Protein AF-A0A6F8ZVI3-F1 (afdb_monomer_lite)

Foldseek 3Di:
DDFPDKDWDPPDDPFKTKIKTWDWDKDQDWAWDADPVQRAIKTWGIKIWTAIKMWMFPGQDPDPVRGFKIKIATADQIDMDTHMGRVVSVCPDVPNVVQDPVNVSVVVSVCRHPPNMDMDGD

Secondary structure (DSSP, 8-state):
-EEEEEEEE--SPTT-EEEEEEEEEEEEEEEEEEEGGGTEEEEEEEEEEEEEEEEEE-SB-SSTTSBSEEEEEESS--EEEEEEESHHHHHTSTTTTT--HHHHHHHHHHTTBTT--EEEE-

Radius of gyration: 18.63 Å; chains: 1; bounding box: 47×26×49 Å

pLDDT: mean 81.07, std 9.57, range [54.38, 93.94]

Sequence (122 aa):
MKVVGVKAHTENESGQVMLDVYISYVGNVEINVEVKRYFCKAGVKGIQLHGMMRVILEPLIGDVPIVGAVTMFFIRRPKLDINWTGLTNLLDIPGLNIMSDTMIMDTIASFLVLPNRLTVPL

Structure (mmCIF, N/CA/C/O backbone):
data_AF-A0A6F8ZVI3-F1
#
_entry.id   AF-A0A6F8ZVI3-F1
#
loop_
_atom_site.group_PDB
_atom_site.id
_atom_site.type_symbol
_atom_site.label_atom_id
_atom_site.label_alt_id
_atom_site.label_comp_id
_atom_site.label_asym_id
_atom_site.label_entity_id
_atom_site.label_seq_id
_atom_site.pdbx_PDB_ins_code
_atom_site.Cartn_x
_atom_site.Cartn_y
_atom_site.Cartn_z
_atom_site.occupancy
_atom_site.B_iso_or_equiv
_atom_site.auth_seq_id
_atom_site.auth_comp_id
_atom_site.auth_asym_id
_atom_site.auth_atom_id
_atom_site.pdbx_PDB_model_num
ATOM 1 N N . MET A 1 1 ? -6.735 -5.509 -6.409 1.00 76.06 1 MET A N 1
ATOM 2 C CA . MET A 1 1 ? -6.413 -5.202 -4.996 1.00 76.06 1 MET A CA 1
ATOM 3 C C . MET A 1 1 ? -7.305 -6.050 -4.112 1.00 76.06 1 MET A C 1
ATOM 5 O O . MET A 1 1 ? -8.498 -6.102 -4.374 1.00 76.06 1 MET A O 1
ATOM 9 N N . LYS A 1 2 ? -6.745 -6.726 -3.111 1.00 87.88 2 LYS A N 1
ATOM 10 C CA . LYS A 1 2 ? -7.480 -7.546 -2.150 1.00 87.88 2 LYS A CA 1
ATOM 11 C C . LYS A 1 2 ? -7.162 -7.071 -0.735 1.00 87.88 2 LYS A C 1
ATOM 13 O O . LYS A 1 2 ? -5.993 -6.928 -0.379 1.00 87.88 2 LYS A O 1
ATOM 18 N N . VAL A 1 3 ? -8.202 -6.859 0.065 1.00 88.50 3 VAL A N 1
ATOM 19 C CA . VAL A 1 3 ? -8.069 -6.698 1.515 1.00 88.50 3 VAL A CA 1
ATOM 20 C C . VAL A 1 3 ? -8.165 -8.087 2.130 1.00 88.50 3 VAL A C 1
ATOM 22 O O . VAL A 1 3 ? -9.144 -8.799 1.923 1.00 88.50 3 VAL A O 1
ATOM 25 N N . VAL A 1 4 ? -7.102 -8.505 2.808 1.00 86.81 4 VAL A N 1
ATOM 26 C CA . VAL A 1 4 ? -6.977 -9.848 3.392 1.00 86.81 4 VAL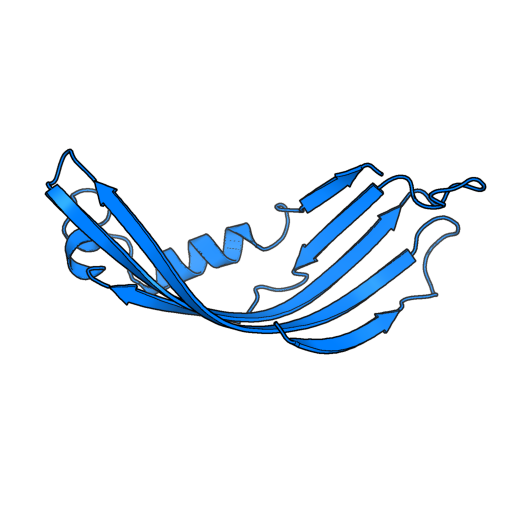 A CA 1
ATOM 27 C C . VAL A 1 4 ? -7.566 -9.886 4.801 1.00 86.81 4 VAL A C 1
ATOM 29 O O . VAL A 1 4 ? -8.090 -10.911 5.221 1.00 86.81 4 VAL A O 1
ATOM 32 N N . GLY A 1 5 ? -7.520 -8.763 5.514 1.00 87.88 5 GLY A N 1
ATOM 33 C CA . GLY A 1 5 ? -8.085 -8.623 6.847 1.00 87.88 5 GLY A CA 1
ATOM 34 C C . GLY A 1 5 ? -8.027 -7.179 7.325 1.00 87.88 5 GLY A C 1
ATOM 35 O O . GLY A 1 5 ? -7.254 -6.373 6.802 1.00 87.88 5 GLY A O 1
ATOM 36 N N . VAL A 1 6 ? -8.848 -6.869 8.324 1.00 91.31 6 VAL A N 1
ATOM 37 C CA . VAL A 1 6 ? -8.889 -5.565 8.989 1.00 91.31 6 VAL A CA 1
ATOM 38 C C . VAL A 1 6 ? -8.909 -5.807 10.493 1.00 91.31 6 VAL A C 1
ATOM 40 O O . VAL A 1 6 ? -9.695 -6.622 10.973 1.00 91.31 6 VAL A O 1
ATOM 43 N N . LYS A 1 7 ? -8.050 -5.107 11.234 1.00 91.62 7 LYS A N 1
ATOM 44 C CA . LYS A 1 7 ? -8.043 -5.092 12.698 1.00 91.62 7 LYS A CA 1
ATOM 45 C C . LYS A 1 7 ? -8.260 -3.660 13.176 1.00 91.62 7 LYS A C 1
ATOM 47 O O . LYS A 1 7 ? -7.451 -2.790 12.874 1.00 91.62 7 LYS A O 1
ATOM 52 N N . ALA A 1 8 ? -9.334 -3.426 13.921 1.00 90.06 8 ALA A N 1
ATOM 53 C CA . ALA A 1 8 ? -9.561 -2.150 14.589 1.00 90.06 8 ALA A CA 1
ATOM 54 C C . ALA A 1 8 ? -8.860 -2.134 15.952 1.00 90.06 8 ALA A C 1
ATOM 56 O O . ALA A 1 8 ? -8.882 -3.136 16.669 1.00 90.06 8 ALA A O 1
ATOM 57 N N . HIS A 1 9 ? -8.247 -1.005 16.303 1.00 87.56 9 HIS A N 1
ATOM 58 C CA . HIS A 1 9 ? -7.689 -0.774 17.634 1.00 87.56 9 HIS A CA 1
ATOM 59 C C . HIS A 1 9 ? -8.623 0.150 18.404 1.00 87.56 9 HIS A C 1
ATOM 61 O O . HIS A 1 9 ? -8.846 1.288 17.999 1.00 87.56 9 HIS A O 1
ATOM 67 N N . THR A 1 10 ? -9.178 -0.358 19.500 1.00 72.94 10 THR A N 1
ATOM 68 C CA . THR A 1 10 ? -10.168 0.338 20.338 1.00 72.94 10 THR A CA 1
ATOM 69 C C . THR A 1 10 ? -9.581 0.870 21.645 1.00 72.94 10 THR A C 1
ATOM 71 O O . THR A 1 10 ? -10.311 1.428 22.452 1.00 72.94 10 THR A O 1
ATOM 74 N N . GLU A 1 11 ? -8.281 0.672 21.877 1.00 71.69 11 GLU A N 1
ATOM 75 C CA . GLU A 1 11 ? -7.586 1.021 23.128 1.00 71.69 11 GLU A CA 1
ATOM 76 C C . GLU A 1 11 ? -7.039 2.463 23.146 1.00 71.69 11 GLU A C 1
ATOM 78 O O . GLU A 1 11 ? -6.431 2.877 24.129 1.00 71.69 11 GLU A O 1
ATOM 83 N N . ASN A 1 12 ? -7.237 3.232 22.071 1.00 64.81 12 ASN A N 1
ATOM 84 C CA . ASN A 1 12 ? -6.687 4.580 21.934 1.00 64.81 12 ASN A CA 1
ATOM 85 C C . ASN A 1 12 ? -7.553 5.665 22.591 1.00 64.81 12 ASN A C 1
ATOM 87 O O . ASN A 1 12 ? -8.752 5.490 22.804 1.00 64.81 12 ASN A O 1
ATOM 91 N N . GLU A 1 13 ? -6.914 6.805 22.876 1.00 64.56 13 GLU A N 1
ATOM 92 C CA . GLU A 1 13 ? -7.517 8.017 23.438 1.00 64.56 13 GLU A CA 1
ATOM 93 C C . GLU A 1 13 ? -8.781 8.464 22.678 1.00 64.56 13 GLU A C 1
ATOM 95 O O . GLU A 1 13 ? -8.928 8.264 21.469 1.00 64.56 13 GLU A O 1
ATOM 100 N N . SER A 1 14 ? -9.713 9.093 23.398 1.00 70.88 14 SER A N 1
ATOM 101 C CA . SER A 1 14 ? -10.969 9.594 22.836 1.00 70.88 14 SER A CA 1
ATOM 102 C C . SER A 1 14 ? -10.707 10.576 21.688 1.00 70.88 14 SER A C 1
ATOM 104 O O . SER A 1 14 ? -10.122 11.632 21.917 1.00 70.88 14 SER A O 1
ATOM 106 N N . GLY A 1 15 ? -11.182 10.264 20.478 1.00 78.94 15 GLY A N 1
ATOM 107 C CA . GLY A 1 15 ? -11.117 11.176 19.326 1.00 78.94 15 GLY A CA 1
ATOM 108 C C . GLY A 1 15 ? -10.302 10.681 18.128 1.00 78.94 15 GLY A C 1
ATOM 109 O O . GLY A 1 15 ? -10.168 11.427 17.158 1.00 78.94 15 GLY A O 1
ATOM 110 N N . GLN A 1 16 ? -9.801 9.442 18.167 1.00 86.81 16 GLN A N 1
ATOM 111 C CA . GLN A 1 16 ? -9.086 8.806 17.060 1.00 86.81 16 GLN A CA 1
ATOM 112 C C . GLN A 1 16 ? -9.588 7.372 16.834 1.00 86.81 16 GLN A C 1
ATOM 114 O O . GLN A 1 16 ? -9.827 6.630 17.785 1.00 86.81 16 GLN A O 1
ATOM 119 N N . VAL A 1 17 ? -9.696 6.949 15.571 1.00 89.25 17 VAL A N 1
ATOM 120 C CA . VAL A 1 17 ? -9.863 5.529 15.210 1.00 89.25 17 VAL A CA 1
ATOM 121 C C . VAL A 1 17 ? -8.639 5.061 14.437 1.00 89.25 17 VAL A C 1
ATOM 123 O O . VAL A 1 17 ? -8.269 5.663 13.430 1.00 89.25 17 VAL A O 1
ATOM 126 N N . MET A 1 18 ? -8.032 3.958 14.878 1.00 91.56 18 MET A N 1
ATOM 127 C CA . MET A 1 18 ? -6.941 3.304 14.156 1.00 91.56 18 MET A CA 1
ATOM 128 C C . MET A 1 18 ? -7.376 1.953 13.596 1.00 91.56 18 MET A C 1
ATOM 130 O O . MET A 1 18 ? -7.930 1.109 14.304 1.00 91.56 18 MET A O 1
ATOM 134 N N . LEU A 1 19 ? -7.047 1.720 12.329 1.00 92.75 19 LEU A N 1
ATOM 135 C CA . LEU A 1 19 ? -7.315 0.479 11.614 1.00 92.75 19 LEU A CA 1
ATOM 136 C C . LEU A 1 19 ? -6.017 -0.048 11.000 1.00 92.75 19 LEU A C 1
ATOM 138 O O . LEU A 1 19 ? -5.334 0.669 10.273 1.00 92.75 19 LEU A O 1
ATOM 142 N N . ASP A 1 20 ? -5.711 -1.320 11.231 1.00 93.94 20 ASP A N 1
ATOM 143 C CA . ASP A 1 20 ? -4.671 -2.036 10.499 1.00 93.94 20 ASP A CA 1
ATOM 144 C C . ASP A 1 20 ? -5.325 -2.854 9.381 1.00 93.94 20 ASP A C 1
ATOM 146 O O . ASP A 1 20 ? -6.116 -3.767 9.626 1.00 93.94 20 ASP A O 1
ATOM 150 N N . VAL A 1 21 ? -4.991 -2.517 8.139 1.00 93.38 21 VAL A N 1
ATOM 151 C CA . VAL A 1 21 ? -5.527 -3.125 6.921 1.00 93.38 21 VAL A CA 1
ATOM 152 C C . VAL A 1 21 ? -4.433 -3.957 6.262 1.00 93.38 21 VAL A C 1
ATOM 154 O O . VAL A 1 21 ? -3.395 -3.440 5.846 1.00 93.38 21 VAL A O 1
ATOM 157 N N . TYR A 1 22 ? -4.666 -5.261 6.134 1.00 92.38 22 TYR A N 1
ATOM 158 C CA . TYR A 1 22 ? -3.765 -6.165 5.423 1.00 92.38 22 TYR A CA 1
ATOM 159 C C . TYR A 1 22 ? -4.091 -6.140 3.932 1.00 92.38 22 TYR A C 1
ATOM 161 O O . TYR A 1 22 ? -5.160 -6.589 3.511 1.00 92.38 22 TYR A O 1
ATOM 169 N N . ILE A 1 23 ? -3.166 -5.624 3.127 1.00 90.75 23 ILE A N 1
ATOM 170 C CA . ILE A 1 23 ? -3.342 -5.423 1.689 1.00 90.75 23 ILE A CA 1
ATOM 171 C C . ILE A 1 23 ? -2.494 -6.439 0.930 1.00 90.75 23 ILE A C 1
ATOM 173 O O . ILE A 1 23 ? -1.312 -6.633 1.218 1.00 90.75 23 ILE A O 1
ATOM 177 N N . SER A 1 24 ? -3.111 -7.058 -0.074 1.00 92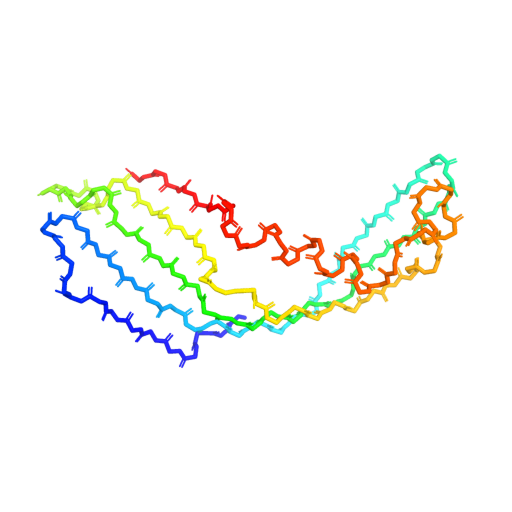.38 24 SER A N 1
ATOM 178 C CA . SER A 1 24 ? -2.441 -7.825 -1.117 1.00 92.38 24 SER A CA 1
ATOM 179 C C . SER A 1 24 ? -2.863 -7.269 -2.471 1.00 92.38 24 SER A C 1
ATOM 181 O O . SER A 1 24 ? -4.041 -7.239 -2.836 1.00 92.38 24 SER A O 1
ATOM 183 N N . TYR A 1 25 ? -1.893 -6.782 -3.223 1.00 89.62 25 TYR A N 1
ATOM 184 C CA . TYR A 1 25 ? -2.070 -6.300 -4.575 1.00 89.62 25 TYR A CA 1
ATOM 185 C C . TYR A 1 25 ? -1.160 -7.101 -5.492 1.00 89.62 25 TYR A C 1
ATOM 187 O O . TYR A 1 25 ? 0.032 -7.224 -5.237 1.00 89.62 25 TYR A O 1
ATOM 195 N N . VAL A 1 26 ? -1.738 -7.630 -6.562 1.00 91.12 26 VAL A N 1
ATOM 196 C CA . VAL A 1 26 ? -1.032 -8.237 -7.686 1.00 91.12 26 VAL A CA 1
ATOM 197 C C . VAL A 1 26 ? -1.737 -7.699 -8.918 1.00 91.12 26 VAL A C 1
ATOM 199 O O . VAL A 1 26 ? -2.949 -7.886 -9.061 1.00 91.12 26 VAL A O 1
ATOM 202 N N . GLY A 1 27 ? -1.012 -6.965 -9.753 1.00 88.56 27 GLY A N 1
ATOM 203 C CA . GLY A 1 27 ? -1.576 -6.340 -10.939 1.00 88.56 27 GLY A CA 1
ATOM 204 C C . GLY A 1 27 ? -0.540 -6.189 -12.038 1.00 88.56 27 GLY A C 1
ATOM 205 O O . GLY A 1 27 ? 0.608 -5.825 -11.777 1.00 88.56 27 GLY A O 1
ATOM 206 N N . ASN A 1 28 ? -0.971 -6.448 -13.272 1.00 87.62 28 ASN A N 1
ATOM 207 C CA . ASN A 1 28 ? -0.233 -6.026 -14.454 1.00 87.62 28 ASN A CA 1
ATOM 208 C C . ASN A 1 28 ? -0.408 -4.511 -14.576 1.00 87.62 28 ASN A C 1
ATOM 210 O O . ASN A 1 28 ? -1.534 -4.015 -14.612 1.00 87.62 28 ASN A O 1
ATOM 214 N N . VAL A 1 29 ? 0.703 -3.789 -14.574 1.00 83.50 29 VAL A N 1
ATOM 215 C CA . VAL A 1 29 ? 0.752 -2.327 -14.588 1.00 83.50 29 VAL A CA 1
ATOM 216 C C . VAL A 1 29 ? 1.789 -1.948 -15.620 1.00 83.50 29 VAL A C 1
ATOM 218 O O . VAL A 1 29 ? 2.904 -2.439 -15.525 1.00 83.50 29 VAL A O 1
ATOM 221 N N . GLU A 1 30 ? 1.446 -1.086 -16.572 1.00 84.38 30 GLU A N 1
ATOM 222 C CA . GLU A 1 30 ? 2.399 -0.587 -17.559 1.00 84.38 30 GLU A CA 1
ATOM 223 C C . GLU A 1 30 ? 2.794 0.855 -17.220 1.00 84.38 30 GLU A C 1
ATOM 225 O O . GLU A 1 30 ? 2.007 1.784 -17.393 1.00 84.38 30 GLU A O 1
ATOM 230 N N . ILE A 1 31 ? 4.008 1.040 -16.703 1.00 83.75 31 ILE A N 1
ATOM 231 C CA . ILE A 1 31 ? 4.605 2.363 -16.476 1.00 83.75 31 ILE A CA 1
ATOM 232 C C . ILE A 1 31 ? 5.809 2.462 -17.392 1.00 83.75 31 ILE A C 1
ATOM 234 O O . ILE A 1 31 ? 6.743 1.689 -17.237 1.00 83.75 31 ILE A O 1
ATOM 238 N N . ASN A 1 32 ? 5.810 3.415 -18.316 1.00 85.00 32 ASN A N 1
ATOM 239 C CA . ASN A 1 32 ? 6.927 3.647 -19.225 1.00 85.00 32 ASN A CA 1
ATOM 240 C C . ASN A 1 32 ? 7.679 4.917 -18.807 1.00 85.00 32 ASN A C 1
ATOM 242 O O . ASN A 1 32 ? 7.074 5.968 -18.601 1.00 85.00 32 ASN A O 1
ATOM 246 N N . VAL A 1 33 ? 9.001 4.818 -18.689 1.00 82.62 33 VAL A N 1
ATOM 247 C CA . VAL A 1 33 ? 9.912 5.905 -18.322 1.00 82.62 33 VAL A CA 1
ATOM 248 C C . VAL A 1 33 ? 10.917 6.099 -19.451 1.00 82.62 33 VAL A C 1
ATOM 250 O O . VAL A 1 33 ? 11.586 5.158 -19.878 1.00 82.62 33 VAL A O 1
ATOM 253 N N . GLU A 1 34 ? 11.043 7.334 -19.930 1.00 82.62 34 GLU A N 1
ATOM 254 C CA . GLU A 1 34 ? 11.983 7.697 -20.990 1.00 82.62 34 GLU A CA 1
ATOM 255 C C . GLU A 1 34 ? 12.911 8.825 -20.533 1.00 82.62 34 GLU A C 1
ATOM 257 O O . GLU A 1 34 ? 12.472 9.919 -20.175 1.00 82.62 34 GLU A O 1
ATOM 262 N N . VAL A 1 35 ? 14.220 8.570 -20.589 1.00 79.25 35 VAL A N 1
ATOM 263 C CA . VAL A 1 35 ? 15.265 9.549 -20.279 1.00 79.25 35 VAL A CA 1
ATOM 264 C C . VAL A 1 35 ? 15.865 10.055 -21.588 1.00 79.25 35 VAL A C 1
ATOM 266 O O . VAL A 1 35 ? 16.822 9.489 -22.118 1.00 79.25 35 VAL A O 1
ATOM 269 N N . LYS A 1 36 ? 15.317 11.165 -22.101 1.00 79.00 36 LYS A N 1
ATOM 270 C CA . LYS A 1 36 ? 15.688 11.738 -23.412 1.00 79.00 36 LYS A CA 1
ATOM 271 C C . LYS A 1 36 ? 17.187 12.013 -23.575 1.00 79.00 36 LYS A C 1
ATOM 273 O O . LYS A 1 36 ? 17.715 11.842 -24.664 1.00 79.00 36 LYS A O 1
ATOM 278 N N . ARG A 1 37 ? 17.886 12.408 -22.502 1.00 78.38 37 ARG A N 1
ATOM 279 C CA . ARG A 1 37 ? 19.324 12.746 -22.535 1.00 78.38 37 ARG A CA 1
ATOM 280 C C . ARG A 1 37 ? 20.226 11.559 -22.898 1.00 78.38 37 ARG A C 1
ATOM 282 O O . ARG A 1 37 ? 21.277 11.775 -23.488 1.00 78.38 37 ARG A O 1
ATOM 289 N N . TYR A 1 38 ? 19.820 10.341 -22.549 1.00 73.56 38 TYR A N 1
ATOM 290 C CA . TYR A 1 38 ? 20.597 9.115 -22.772 1.00 73.56 38 TYR A CA 1
ATOM 291 C C . TYR A 1 38 ? 19.881 8.133 -23.710 1.00 73.56 38 TYR A C 1
ATOM 293 O O . TYR A 1 38 ? 20.309 6.993 -23.835 1.00 73.56 38 TYR A O 1
ATOM 301 N N . PHE A 1 39 ? 18.773 8.556 -24.339 1.00 78.94 39 PHE A N 1
ATOM 302 C CA . PHE A 1 39 ? 17.891 7.710 -25.157 1.00 78.94 39 PHE A CA 1
ATOM 303 C C . PHE A 1 39 ? 17.490 6.388 -24.475 1.00 78.94 39 PHE A C 1
ATOM 305 O O . PHE A 1 39 ? 17.212 5.387 -25.132 1.00 78.94 39 PHE A O 1
ATOM 312 N N . CYS A 1 40 ? 17.441 6.387 -23.142 1.00 77.88 40 CYS A N 1
ATOM 313 C CA . CYS A 1 40 ? 17.109 5.208 -22.362 1.00 77.88 40 CYS A CA 1
ATOM 314 C C . CYS A 1 40 ? 15.594 5.110 -22.190 1.00 77.88 40 CYS A C 1
ATOM 316 O O . CYS A 1 40 ? 14.952 6.048 -21.709 1.00 77.88 40 CYS A O 1
ATOM 318 N N . LYS A 1 41 ? 15.043 3.946 -22.534 1.00 82.69 41 LYS A N 1
ATOM 319 C CA . LYS A 1 41 ? 13.657 3.572 -22.262 1.00 82.69 41 LYS A CA 1
ATOM 320 C C . LYS A 1 41 ? 13.637 2.401 -21.300 1.00 82.69 41 LYS A C 1
ATOM 322 O O . LYS A 1 41 ? 14.324 1.400 -21.518 1.00 82.69 41 LYS A O 1
ATOM 327 N N . ALA A 1 42 ? 12.812 2.531 -20.278 1.00 84.31 42 ALA A N 1
ATOM 328 C CA . ALA A 1 42 ? 12.522 1.472 -19.339 1.00 84.31 42 ALA A CA 1
ATOM 329 C C . ALA A 1 42 ? 11.058 1.521 -18.938 1.00 84.31 42 ALA A C 1
ATOM 331 O O . ALA A 1 42 ? 10.326 2.449 -19.273 1.00 84.31 42 ALA A O 1
ATOM 332 N N . GLY A 1 43 ? 10.631 0.510 -18.207 1.00 85.31 43 GLY A N 1
ATOM 333 C CA . GLY A 1 43 ? 9.288 0.475 -17.691 1.00 85.31 43 GLY A CA 1
ATOM 334 C C . GLY A 1 43 ? 9.081 -0.581 -16.632 1.00 85.31 43 GLY A C 1
ATOM 335 O O . GLY A 1 43 ? 9.985 -1.334 -16.279 1.00 85.31 43 GLY A O 1
ATOM 336 N N . VAL A 1 44 ? 7.858 -0.613 -16.138 1.00 86.31 44 VAL A N 1
ATOM 337 C CA . VAL A 1 44 ? 7.317 -1.607 -15.224 1.00 86.31 44 VAL A CA 1
ATOM 338 C C . VAL A 1 44 ? 6.150 -2.265 -15.944 1.00 86.31 44 VAL A C 1
ATOM 340 O O . VAL A 1 44 ? 5.348 -1.555 -16.540 1.00 86.31 44 VAL A O 1
ATOM 343 N N . LYS A 1 45 ? 6.069 -3.598 -15.903 1.00 86.19 45 LYS A N 1
ATOM 344 C CA . LYS A 1 45 ? 4.973 -4.420 -16.450 1.00 86.19 45 LYS A CA 1
ATOM 345 C C . LYS A 1 45 ? 4.052 -5.006 -15.384 1.00 86.19 45 LYS A C 1
ATOM 347 O O . LYS A 1 45 ? 2.946 -5.454 -15.689 1.00 86.19 45 LYS A O 1
ATOM 352 N N . GLY A 1 46 ? 4.490 -5.032 -14.133 1.00 86.56 46 GLY A N 1
ATOM 353 C CA . GLY A 1 46 ? 3.699 -5.587 -13.049 1.00 86.56 46 GLY A CA 1
ATOM 354 C C . GLY A 1 46 ? 4.215 -5.156 -11.696 1.00 86.56 46 GLY A C 1
ATOM 355 O O . GLY A 1 46 ? 5.414 -4.952 -11.515 1.00 86.56 46 GLY A O 1
ATOM 356 N N . ILE A 1 47 ? 3.287 -5.025 -10.756 1.00 88.81 47 ILE A N 1
ATOM 357 C CA . ILE A 1 47 ? 3.573 -4.674 -9.370 1.00 88.81 47 ILE A CA 1
ATOM 358 C C . ILE A 1 47 ? 2.849 -5.669 -8.474 1.00 88.81 47 ILE A C 1
ATOM 360 O O . ILE A 1 47 ? 1.654 -5.938 -8.638 1.00 88.81 47 ILE A O 1
ATOM 364 N N . GLN A 1 48 ? 3.575 -6.187 -7.494 1.00 90.38 48 GLN A N 1
ATOM 365 C CA . GLN A 1 48 ? 3.023 -6.956 -6.397 1.00 90.38 48 GLN A CA 1
ATOM 366 C C . GLN A 1 48 ? 3.373 -6.259 -5.090 1.00 90.38 48 GLN A C 1
ATOM 368 O O . GLN A 1 48 ? 4.539 -6.026 -4.793 1.00 90.38 48 GLN A O 1
ATOM 373 N N . LEU A 1 49 ? 2.360 -5.939 -4.296 1.00 89.25 49 LEU A N 1
ATOM 374 C CA . LEU A 1 49 ? 2.512 -5.246 -3.025 1.00 89.25 49 LEU A CA 1
ATOM 375 C C . LEU A 1 49 ? 1.767 -6.019 -1.944 1.00 89.25 49 LEU A C 1
ATOM 377 O O . LEU A 1 49 ? 0.564 -6.248 -2.046 1.00 89.25 49 LEU A O 1
ATOM 381 N N . HIS A 1 50 ? 2.485 -6.398 -0.895 1.00 91.25 50 HIS A N 1
ATOM 382 C CA . HIS A 1 50 ? 1.933 -7.102 0.252 1.00 91.25 50 HIS A CA 1
ATOM 383 C C . HIS A 1 50 ? 2.399 -6.436 1.536 1.00 91.25 50 HIS A C 1
ATOM 385 O O . HIS A 1 50 ? 3.598 -6.288 1.770 1.00 91.25 50 HIS A O 1
ATOM 391 N N . GLY A 1 51 ? 1.468 -6.048 2.396 1.00 91.19 51 GLY A N 1
ATOM 392 C CA . GLY A 1 51 ? 1.835 -5.387 3.639 1.00 91.19 51 GLY A CA 1
ATOM 393 C C . GLY A 1 51 ? 0.647 -4.998 4.496 1.00 91.19 51 GLY A C 1
ATOM 394 O O . GLY A 1 51 ? -0.510 -5.139 4.103 1.00 91.19 51 GLY A O 1
ATOM 395 N N . MET A 1 52 ? 0.964 -4.503 5.686 1.00 91.62 52 MET A N 1
ATOM 396 C CA . MET A 1 52 ? -0.007 -3.965 6.628 1.00 91.62 52 MET A CA 1
ATOM 397 C C . MET A 1 52 ? 0.046 -2.441 6.573 1.00 91.62 52 MET A C 1
ATOM 399 O O . MET A 1 52 ? 1.063 -1.837 6.927 1.00 91.62 52 MET A O 1
ATOM 403 N N . MET A 1 53 ? -1.045 -1.841 6.115 1.00 91.69 53 MET A N 1
ATOM 404 C CA . MET A 1 53 ? -1.239 -0.401 6.097 1.00 91.69 53 MET A CA 1
ATOM 405 C C . MET A 1 53 ? -2.018 0.006 7.342 1.00 91.69 53 MET A C 1
ATOM 407 O O . MET A 1 53 ? -3.070 -0.561 7.627 1.00 91.69 53 MET A O 1
ATOM 411 N N . ARG A 1 54 ? -1.513 0.992 8.074 1.00 92.31 54 ARG A N 1
ATOM 412 C CA . ARG A 1 54 ? -2.240 1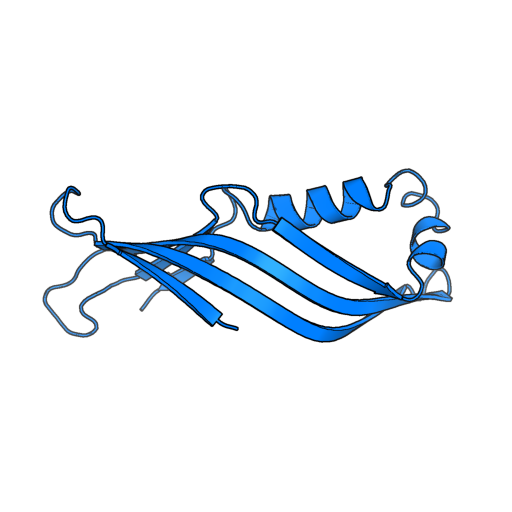.650 9.151 1.00 92.31 54 ARG A CA 1
ATOM 413 C C . ARG A 1 54 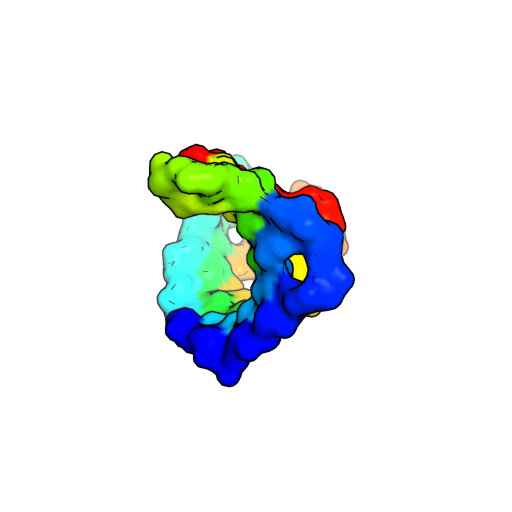? -3.020 2.823 8.585 1.00 92.31 54 ARG A C 1
ATOM 415 O O . ARG A 1 54 ? -2.467 3.634 7.844 1.00 92.31 54 ARG A O 1
ATOM 422 N N . VAL A 1 55 ? -4.290 2.896 8.955 1.00 92.31 55 VAL A N 1
ATOM 423 C CA . VAL A 1 55 ? -5.197 4.004 8.671 1.00 92.31 55 VAL A CA 1
ATOM 424 C C . VAL A 1 55 ? -5.576 4.646 9.994 1.00 92.31 55 VAL A C 1
ATOM 426 O O . VAL A 1 55 ? -5.993 3.958 10.923 1.00 92.31 55 VAL A O 1
ATOM 429 N N . ILE A 1 56 ? -5.416 5.958 10.070 1.00 91.44 56 ILE A N 1
ATOM 430 C CA . ILE A 1 56 ? -5.767 6.783 11.218 1.00 91.44 56 ILE A CA 1
ATOM 431 C C . ILE A 1 56 ? -6.853 7.758 10.778 1.00 91.44 56 ILE A C 1
ATOM 433 O O . ILE A 1 56 ? -6.679 8.470 9.789 1.00 91.44 56 ILE A O 1
ATOM 437 N N . LEU A 1 57 ? -7.959 7.771 11.513 1.00 90.06 57 LEU A N 1
ATOM 438 C CA . LEU A 1 57 ? -9.057 8.719 11.371 1.00 90.06 57 LEU A CA 1
ATOM 439 C C . LEU A 1 57 ? -8.985 9.693 12.547 1.00 90.06 57 LEU A C 1
ATOM 441 O O . LEU A 1 57 ? -9.256 9.297 13.683 1.00 90.06 57 LEU A O 1
ATOM 445 N N . GLU A 1 58 ? -8.584 10.935 12.283 1.00 90.00 58 GLU A N 1
ATOM 446 C CA . GLU A 1 58 ? -8.464 11.986 13.297 1.00 90.00 58 GLU A CA 1
ATOM 447 C C . GLU A 1 58 ? -8.536 13.397 12.679 1.00 90.00 58 GLU A C 1
ATOM 449 O O . GLU A 1 58 ? -8.080 13.585 11.552 1.00 90.00 58 GLU A O 1
ATOM 454 N N . PRO A 1 59 ? -9.058 14.405 13.400 1.00 89.81 59 PRO A N 1
ATOM 455 C CA . PRO A 1 59 ? -9.854 14.258 14.617 1.00 89.81 59 PRO A CA 1
ATOM 456 C C . PRO A 1 59 ? -11.237 13.682 14.291 1.00 89.81 59 PRO A C 1
ATOM 458 O O . PRO A 1 59 ? -11.765 13.900 13.200 1.00 89.81 59 PRO A O 1
ATOM 461 N N . LEU A 1 60 ? -11.843 12.966 15.236 1.00 85.69 60 LEU A N 1
ATOM 462 C CA . LEU A 1 60 ? -13.271 12.661 15.159 1.00 85.69 60 LEU A CA 1
ATOM 463 C C . LEU A 1 60 ? -14.082 13.917 15.511 1.00 85.69 60 LEU A C 1
ATOM 465 O O . LEU A 1 60 ? -13.845 14.551 16.539 1.00 85.69 60 LEU A O 1
ATOM 469 N N . ILE A 1 61 ? -15.033 14.274 14.654 1.00 87.81 61 ILE A N 1
ATOM 470 C CA . ILE A 1 61 ? -15.895 15.455 14.761 1.00 87.81 61 ILE A CA 1
ATOM 471 C C . ILE A 1 61 ? -17.327 14.975 15.042 1.00 87.81 61 ILE A C 1
ATOM 473 O O . ILE A 1 61 ? -17.748 13.929 14.560 1.00 87.81 61 ILE A O 1
ATOM 477 N N . GLY A 1 62 ? -18.091 15.725 15.839 1.00 83.88 62 GLY A N 1
ATOM 478 C CA . GLY A 1 62 ? -19.487 15.395 16.169 1.00 83.88 62 GLY A CA 1
ATOM 479 C C . GLY A 1 62 ? -20.506 15.686 15.058 1.00 83.88 62 GLY A C 1
ATOM 480 O O . GLY A 1 62 ? -21.697 15.481 15.276 1.00 83.88 62 GLY A O 1
ATOM 481 N N . ASP A 1 63 ? -20.050 16.171 13.902 1.00 84.94 63 ASP A N 1
ATOM 482 C CA . ASP A 1 63 ? -20.862 16.496 12.727 1.00 84.94 63 ASP A CA 1
ATOM 483 C C . ASP A 1 63 ? -20.279 15.810 11.483 1.00 84.94 63 ASP A C 1
ATOM 485 O O . ASP A 1 63 ? -19.090 15.484 11.447 1.00 84.94 63 ASP A O 1
ATOM 489 N N . VAL A 1 64 ? -21.107 15.555 10.471 1.00 81.56 64 VAL A N 1
ATOM 490 C CA . VAL A 1 64 ? -20.716 14.890 9.215 1.00 81.56 64 VAL A CA 1
ATOM 491 C C . VAL A 1 64 ? -19.636 15.733 8.508 1.00 81.56 64 VAL A C 1
ATOM 493 O O . VAL A 1 64 ? -19.837 16.937 8.369 1.00 81.56 64 VAL A O 1
ATOM 496 N N . PRO A 1 65 ? -18.498 15.158 8.051 1.00 79.12 65 PRO A N 1
ATOM 497 C CA . PRO A 1 65 ? -18.221 13.737 7.780 1.00 79.12 65 PRO A CA 1
ATOM 498 C C . PRO A 1 65 ? -17.713 12.885 8.961 1.00 79.12 65 PRO A C 1
ATOM 500 O O . PRO A 1 65 ? -17.227 11.779 8.736 1.00 79.12 65 PRO A O 1
ATOM 503 N N . ILE A 1 66 ? -17.844 13.338 10.213 1.00 86.75 66 ILE A N 1
ATOM 504 C CA . ILE A 1 66 ? -17.452 12.641 11.460 1.00 86.75 66 ILE A CA 1
ATOM 505 C C . ILE A 1 66 ? -15.927 12.505 11.637 1.00 86.75 66 ILE A C 1
ATOM 507 O O . ILE A 1 66 ? -15.445 12.292 12.745 1.00 86.75 66 ILE A O 1
ATOM 511 N N . VAL A 1 67 ? -15.137 12.678 10.578 1.00 89.56 67 VAL A N 1
ATOM 512 C CA . VAL A 1 67 ? -13.673 12.579 10.578 1.00 89.56 67 VAL A CA 1
ATOM 513 C C . VAL A 1 67 ? -13.095 13.790 9.851 1.00 89.56 67 VAL A C 1
ATOM 515 O O . VAL A 1 67 ? -13.488 14.041 8.721 1.00 89.56 67 VAL A O 1
ATOM 518 N N . GLY A 1 68 ? -12.152 14.510 10.462 1.00 88.81 68 GLY A N 1
ATOM 519 C CA . GLY A 1 68 ? -11.509 15.679 9.845 1.00 88.81 68 GLY A CA 1
ATOM 520 C C . GLY A 1 68 ? -10.344 15.352 8.904 1.00 88.81 68 GLY A C 1
ATOM 521 O O . GLY A 1 68 ? -10.034 16.127 8.002 1.00 88.81 68 GLY A O 1
ATOM 522 N N . ALA A 1 69 ? -9.672 14.214 9.087 1.00 90.25 69 ALA A N 1
ATOM 523 C CA . ALA A 1 69 ? -8.655 13.740 8.155 1.00 90.25 69 ALA A CA 1
ATOM 524 C C . ALA A 1 69 ? -8.458 12.222 8.224 1.00 90.25 69 ALA A C 1
ATOM 526 O O . ALA A 1 69 ? -8.651 11.575 9.256 1.00 90.25 69 ALA A O 1
ATOM 527 N N . VAL A 1 70 ? -7.999 11.663 7.105 1.00 91.44 70 VAL A N 1
ATOM 528 C CA . VAL A 1 70 ? -7.538 10.278 7.011 1.00 91.44 70 VAL A CA 1
ATOM 529 C C . VAL A 1 70 ? -6.049 10.269 6.731 1.00 91.44 70 VAL A C 1
ATOM 531 O O . VAL A 1 70 ? -5.594 10.811 5.727 1.00 91.44 70 VAL A O 1
ATOM 534 N N . THR A 1 71 ? -5.287 9.612 7.593 1.00 90.25 71 THR A N 1
ATOM 535 C CA . THR A 1 71 ? -3.846 9.426 7.424 1.00 90.25 71 THR A CA 1
ATOM 536 C C . THR A 1 71 ? -3.530 7.952 7.211 1.00 90.25 71 THR A C 1
ATOM 538 O O . THR A 1 71 ? -3.987 7.098 7.964 1.00 90.25 71 THR A O 1
ATOM 541 N N . MET A 1 72 ? -2.741 7.638 6.185 1.00 90.06 72 MET A N 1
ATOM 542 C CA . MET A 1 72 ? -2.417 6.268 5.778 1.00 90.06 72 MET A CA 1
ATOM 543 C C . MET A 1 72 ? -0.901 6.098 5.647 1.00 90.06 72 MET A C 1
ATOM 545 O O . MET A 1 72 ? -0.231 6.939 5.045 1.00 90.06 72 MET A O 1
ATOM 549 N N . PHE A 1 73 ? -0.351 5.012 6.192 1.00 88.81 73 PHE A N 1
ATOM 550 C CA . PHE A 1 73 ? 1.072 4.664 6.066 1.00 88.81 73 PHE A CA 1
ATOM 551 C C . PHE A 1 73 ? 1.312 3.169 6.303 1.00 88.81 73 PHE A C 1
ATOM 553 O O . PHE A 1 73 ? 0.520 2.497 6.961 1.00 88.81 73 PHE A O 1
ATOM 560 N N . PHE A 1 74 ? 2.426 2.625 5.810 1.00 87.94 74 PHE A N 1
ATOM 561 C CA . PHE A 1 74 ? 2.835 1.261 6.152 1.00 87.94 74 PHE A CA 1
ATOM 562 C C . PHE A 1 74 ? 3.632 1.243 7.465 1.00 87.94 74 PHE A C 1
ATOM 564 O O . PHE A 1 74 ? 4.620 1.960 7.609 1.00 87.94 74 PHE A O 1
ATOM 571 N N . ILE A 1 75 ? 3.221 0.403 8.427 1.00 83.12 75 ILE A N 1
ATOM 572 C CA . ILE A 1 75 ? 3.899 0.272 9.739 1.00 83.12 75 ILE A CA 1
ATOM 573 C C . ILE A 1 75 ? 5.302 -0.316 9.572 1.00 83.12 75 ILE A C 1
ATOM 575 O O . ILE A 1 75 ? 6.244 0.048 10.271 1.00 83.12 75 ILE A O 1
ATOM 579 N N . ARG A 1 76 ? 5.424 -1.281 8.662 1.00 84.69 76 ARG A N 1
ATOM 580 C CA . ARG A 1 76 ? 6.678 -1.932 8.293 1.00 84.69 76 ARG A CA 1
ATOM 581 C C . ARG A 1 76 ? 6.823 -1.870 6.789 1.00 84.69 76 ARG A C 1
ATOM 583 O O . ARG A 1 76 ? 5.822 -1.803 6.081 1.00 84.69 76 ARG A O 1
ATOM 590 N N . ARG A 1 77 ? 8.064 -1.979 6.321 1.00 83.12 77 ARG A N 1
ATOM 591 C CA . ARG A 1 77 ? 8.374 -2.064 4.897 1.00 83.12 77 ARG A CA 1
ATOM 592 C C . ARG A 1 77 ? 7.504 -3.144 4.232 1.00 83.12 77 ARG A C 1
ATOM 594 O O . ARG A 1 77 ? 7.623 -4.312 4.615 1.00 83.12 77 ARG A O 1
ATOM 601 N N . PRO A 1 78 ? 6.618 -2.782 3.287 1.00 86.31 78 PRO A N 1
ATOM 602 C CA . PRO A 1 78 ? 5.815 -3.773 2.593 1.00 86.31 78 PRO A CA 1
ATOM 603 C C . PRO A 1 78 ? 6.708 -4.599 1.666 1.00 86.31 78 PRO A C 1
ATOM 605 O O . PRO A 1 78 ? 7.730 -4.124 1.165 1.00 86.31 78 PRO A O 1
ATOM 608 N N . LYS A 1 79 ? 6.312 -5.846 1.415 1.00 86.94 79 LYS A N 1
ATOM 609 C CA . LYS A 1 79 ? 6.931 -6.669 0.382 1.00 86.94 79 LYS A CA 1
ATOM 610 C C . LYS A 1 79 ? 6.464 -6.146 -0.974 1.00 86.94 79 LYS A C 1
ATOM 612 O O . LYS A 1 79 ? 5.293 -6.296 -1.321 1.00 86.94 79 LYS A O 1
ATOM 617 N N . LEU A 1 80 ? 7.387 -5.523 -1.695 1.00 86.31 80 LEU A N 1
ATOM 618 C CA . LEU A 1 80 ? 7.186 -4.962 -3.022 1.00 86.31 80 LEU A CA 1
ATOM 619 C C . LEU A 1 80 ? 8.022 -5.761 -4.023 1.00 86.31 80 LEU A C 1
ATOM 621 O O . LEU A 1 80 ? 9.225 -5.912 -3.833 1.00 86.31 80 LEU A O 1
ATOM 625 N N . ASP A 1 81 ? 7.372 -6.269 -5.060 1.00 85.38 81 ASP A N 1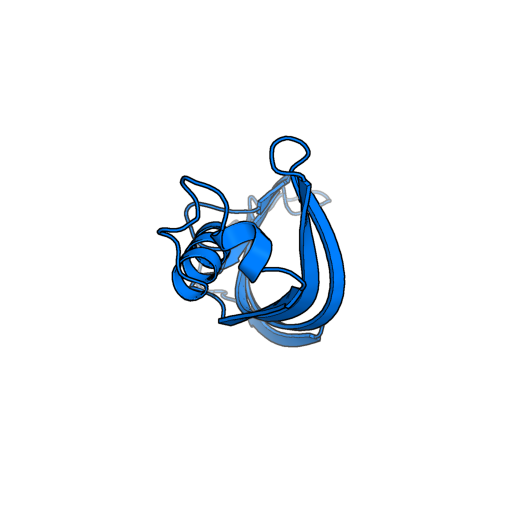
ATOM 626 C CA . ASP A 1 81 ? 7.999 -6.946 -6.192 1.00 85.38 81 ASP A CA 1
ATOM 627 C C . ASP A 1 81 ? 7.539 -6.256 -7.482 1.00 85.38 81 ASP A C 1
ATOM 629 O O . ASP A 1 81 ? 6.347 -5.987 -7.660 1.00 85.38 81 ASP A O 1
ATOM 633 N N . ILE A 1 82 ? 8.486 -5.900 -8.343 1.00 83.00 82 ILE A N 1
ATOM 634 C CA . ILE A 1 82 ? 8.274 -5.080 -9.532 1.00 83.00 82 ILE A CA 1
ATOM 635 C C . ILE A 1 82 ? 8.875 -5.826 -10.712 1.00 83.00 82 ILE A C 1
ATOM 637 O O . ILE A 1 82 ? 10.061 -6.139 -10.741 1.00 83.00 82 ILE A O 1
ATOM 641 N N . ASN A 1 83 ? 8.046 -6.073 -11.718 1.00 85.00 83 ASN A N 1
ATOM 642 C CA . ASN A 1 83 ? 8.488 -6.657 -12.969 1.00 85.00 83 ASN A CA 1
ATOM 643 C C . ASN A 1 83 ? 8.938 -5.539 -13.913 1.00 85.00 83 ASN A C 1
ATOM 645 O O . ASN A 1 83 ? 8.100 -4.864 -14.514 1.00 85.00 83 ASN A O 1
ATOM 649 N N . TRP A 1 84 ? 10.246 -5.325 -14.020 1.00 80.94 84 TRP A N 1
ATOM 650 C CA . TRP A 1 84 ? 10.824 -4.276 -14.854 1.00 80.94 84 TRP A CA 1
ATOM 651 C C . TRP A 1 84 ? 11.025 -4.711 -16.311 1.00 80.94 84 TRP A C 1
ATOM 653 O O . TRP A 1 84 ? 11.296 -5.867 -16.625 1.00 80.94 84 TRP A O 1
ATOM 663 N N . THR A 1 85 ? 10.988 -3.742 -17.218 1.00 82.88 85 THR A N 1
ATOM 664 C CA . THR A 1 85 ? 11.417 -3.875 -18.612 1.00 82.88 85 THR A CA 1
ATOM 665 C C . THR A 1 85 ? 12.477 -2.843 -18.931 1.00 82.88 85 THR A C 1
ATOM 667 O O . THR A 1 85 ? 12.297 -1.670 -18.624 1.00 82.88 85 THR A O 1
ATOM 670 N N . GLY A 1 86 ? 13.572 -3.252 -19.571 1.00 76.88 86 GLY A N 1
ATOM 671 C CA . GLY A 1 86 ? 14.644 -2.320 -19.933 1.00 76.88 86 GLY A CA 1
ATOM 672 C C . GLY A 1 86 ? 15.391 -1.728 -18.732 1.00 76.88 86 GLY A C 1
ATOM 673 O O . GLY A 1 86 ? 16.006 -0.678 -18.876 1.00 76.88 86 GLY A O 1
ATOM 674 N N . LEU A 1 87 ? 15.352 -2.379 -17.558 1.00 75.00 87 LEU A N 1
ATOM 675 C CA . LEU A 1 87 ? 16.076 -1.932 -16.359 1.00 75.00 87 LEU A CA 1
ATOM 676 C C . LEU A 1 87 ? 17.587 -1.841 -16.603 1.00 75.00 87 LEU A C 1
ATOM 678 O O . LEU A 1 87 ? 18.217 -0.897 -16.145 1.00 75.00 87 LEU A O 1
ATOM 682 N N . THR A 1 88 ? 18.153 -2.769 -17.377 1.00 73.88 88 THR A N 1
ATOM 683 C CA . THR A 1 88 ? 19.570 -2.747 -17.776 1.00 73.88 88 THR A CA 1
ATOM 684 C C . THR A 1 88 ? 19.953 -1.424 -18.434 1.00 73.88 88 THR A C 1
ATOM 686 O O . THR A 1 88 ? 20.958 -0.833 -18.065 1.00 73.88 88 THR A O 1
ATOM 689 N N . ASN A 1 89 ? 19.085 -0.885 -19.297 1.00 72.25 89 ASN A N 1
ATOM 690 C CA . ASN A 1 89 ? 19.325 0.392 -19.971 1.00 72.25 89 ASN A CA 1
ATOM 691 C C . ASN A 1 89 ? 19.370 1.569 -18.979 1.00 72.25 89 ASN A C 1
ATOM 693 O O . ASN A 1 89 ? 20.097 2.533 -19.208 1.00 72.25 89 ASN A O 1
ATOM 697 N N . LEU A 1 90 ? 18.579 1.513 -17.893 1.00 69.31 90 LEU A N 1
ATOM 698 C CA . LEU A 1 90 ? 18.607 2.531 -16.834 1.00 69.31 90 LEU A CA 1
ATOM 699 C C . LEU A 1 90 ? 19.872 2.430 -15.989 1.00 69.31 90 LEU A C 1
ATOM 701 O O . LEU A 1 90 ? 20.405 3.462 -15.585 1.00 69.31 90 LEU A O 1
ATOM 705 N N . LEU A 1 91 ? 20.329 1.208 -15.712 1.00 67.75 91 LEU A N 1
ATOM 706 C CA . LEU A 1 91 ? 21.555 0.978 -14.958 1.00 67.75 91 LEU A CA 1
ATOM 707 C C . LEU A 1 91 ? 22.764 1.509 -15.727 1.00 67.75 91 LEU A C 1
ATOM 709 O O . LEU A 1 91 ? 23.569 2.211 -15.132 1.00 67.75 91 LEU A O 1
ATOM 713 N N . ASP A 1 92 ? 22.806 1.334 -17.049 1.00 70.38 92 ASP A N 1
ATOM 714 C CA . ASP A 1 92 ? 23.892 1.823 -17.909 1.00 70.38 92 ASP A CA 1
ATOM 715 C C . ASP A 1 92 ? 24.066 3.363 -17.909 1.00 70.38 92 ASP A C 1
ATOM 717 O O . ASP A 1 92 ? 25.076 3.880 -18.401 1.00 70.38 92 ASP A O 1
ATOM 721 N N . ILE A 1 93 ? 23.129 4.129 -17.331 1.00 69.25 93 ILE A N 1
ATOM 722 C CA . ILE A 1 93 ? 23.241 5.585 -17.193 1.00 69.25 93 ILE A CA 1
ATOM 723 C C . ILE A 1 93 ? 24.322 5.944 -16.145 1.00 69.25 93 ILE A C 1
ATOM 725 O O . ILE A 1 93 ? 24.256 5.508 -14.988 1.00 69.25 93 ILE A O 1
ATOM 729 N N . PRO A 1 94 ? 25.296 6.816 -16.482 1.00 63.91 94 PRO A N 1
ATOM 730 C CA . PRO A 1 94 ? 26.280 7.317 -15.522 1.00 63.91 94 PRO A CA 1
ATOM 731 C C . PRO A 1 94 ? 25.599 7.970 -14.306 1.00 63.91 94 PRO A C 1
ATOM 733 O O . PRO A 1 94 ? 24.803 8.896 -14.460 1.00 63.91 94 PRO A O 1
ATOM 736 N N . GLY A 1 95 ? 25.908 7.490 -13.097 1.00 64.19 95 GLY A N 1
ATOM 737 C CA . GLY A 1 95 ? 25.281 7.922 -11.836 1.00 64.19 95 GLY A CA 1
ATOM 738 C C . GLY A 1 95 ? 24.168 7.000 -11.316 1.00 64.19 95 GLY A C 1
ATOM 739 O O . GLY A 1 95 ? 23.912 7.003 -10.116 1.00 64.19 95 GLY A O 1
ATOM 740 N N . LEU A 1 96 ? 23.569 6.165 -12.175 1.00 62.53 96 LEU A N 1
ATOM 741 C CA . LEU A 1 96 ? 22.629 5.093 -11.798 1.00 62.53 96 LEU A CA 1
ATOM 742 C C . LEU A 1 96 ? 23.295 3.707 -11.788 1.00 62.53 96 LEU A C 1
ATOM 744 O O . LEU A 1 96 ? 22.852 2.836 -11.050 1.00 62.53 96 LEU A O 1
ATOM 748 N N . ASN A 1 97 ? 24.421 3.550 -12.491 1.00 54.38 97 ASN A N 1
ATOM 749 C CA . ASN A 1 97 ? 25.262 2.340 -12.553 1.00 54.38 97 ASN A CA 1
ATOM 750 C C . ASN A 1 97 ? 25.743 1.774 -11.195 1.00 54.38 97 ASN A C 1
ATOM 752 O O . ASN A 1 97 ? 26.277 0.671 -11.139 1.00 54.38 97 ASN A O 1
ATOM 756 N N . ILE A 1 98 ? 25.597 2.526 -10.098 1.00 55.62 98 ILE A N 1
ATOM 757 C CA . ILE A 1 98 ? 25.992 2.112 -8.737 1.00 55.62 98 ILE A CA 1
ATOM 758 C C . ILE A 1 98 ? 24.796 1.507 -7.973 1.00 55.62 98 ILE A C 1
ATOM 760 O O . ILE A 1 98 ? 24.977 0.788 -6.993 1.00 55.62 98 ILE A O 1
ATOM 764 N N . MET A 1 99 ? 23.566 1.785 -8.414 1.00 59.38 99 MET A N 1
ATOM 765 C CA . MET A 1 99 ? 22.337 1.331 -7.765 1.00 59.38 99 MET A CA 1
ATOM 766 C C . MET A 1 99 ? 21.982 -0.062 -8.284 1.00 59.38 99 MET A C 1
ATOM 768 O O . MET A 1 99 ? 21.639 -0.223 -9.448 1.00 59.38 99 MET A O 1
ATOM 772 N N . SER A 1 100 ? 22.051 -1.087 -7.436 1.00 64.31 100 SER A N 1
ATOM 773 C CA . SER A 1 100 ? 21.538 -2.413 -7.796 1.00 64.31 100 SER A CA 1
ATOM 774 C C . SER A 1 100 ? 20.004 -2.413 -7.858 1.00 64.31 100 SER A C 1
ATOM 776 O O . SER A 1 100 ? 19.353 -1.553 -7.262 1.00 64.31 100 SER A O 1
ATOM 778 N N . ASP A 1 101 ? 19.414 -3.411 -8.523 1.00 66.06 101 ASP A N 1
ATOM 779 C CA . ASP A 1 101 ? 17.958 -3.644 -8.515 1.00 66.06 101 ASP A CA 1
ATOM 780 C C . ASP A 1 101 ? 17.399 -3.625 -7.077 1.00 66.06 101 ASP A C 1
ATOM 782 O O . ASP A 1 101 ? 16.435 -2.925 -6.767 1.00 66.06 101 ASP A O 1
ATOM 786 N N . THR A 1 102 ? 18.115 -4.256 -6.140 1.00 67.69 102 THR A N 1
ATOM 787 C CA . THR A 1 102 ? 17.786 -4.238 -4.711 1.00 67.69 102 THR A CA 1
ATOM 788 C C . THR A 1 102 ? 17.774 -2.827 -4.117 1.00 67.69 102 THR A C 1
ATOM 790 O O . THR A 1 102 ? 16.870 -2.511 -3.353 1.00 67.69 102 THR A O 1
ATOM 793 N N . MET A 1 103 ? 18.716 -1.946 -4.475 1.00 68.44 103 MET A N 1
ATOM 794 C CA . MET A 1 103 ? 18.747 -0.564 -3.964 1.00 68.44 103 MET A CA 1
ATOM 795 C C . MET A 1 103 ? 17.584 0.283 -4.488 1.00 68.44 103 MET A C 1
ATOM 797 O O . MET A 1 103 ? 17.034 1.099 -3.745 1.00 68.44 103 MET A O 1
ATOM 801 N N . ILE A 1 104 ? 17.177 0.078 -5.743 1.00 70.44 104 ILE A N 1
ATOM 802 C CA . ILE A 1 104 ? 16.010 0.754 -6.327 1.00 70.44 104 ILE A CA 1
ATOM 803 C C . ILE A 1 104 ? 14.743 0.296 -5.597 1.00 70.44 104 ILE A C 1
ATOM 805 O O . ILE A 1 104 ? 13.938 1.119 -5.159 1.00 70.44 104 ILE A O 1
ATOM 809 N N . MET A 1 105 ? 14.604 -1.011 -5.384 1.00 72.56 105 MET A N 1
ATOM 810 C CA . MET A 1 105 ? 13.479 -1.607 -4.662 1.00 72.56 105 MET A CA 1
ATOM 811 C C . MET A 1 105 ? 13.444 -1.195 -3.183 1.00 72.56 105 MET A C 1
ATOM 813 O O . MET A 1 105 ? 12.370 -0.955 -2.625 1.00 72.56 105 MET A O 1
ATOM 817 N N . ASP A 1 106 ? 14.608 -1.064 -2.545 1.00 73.62 106 ASP A N 1
ATOM 818 C CA . ASP A 1 106 ? 14.776 -0.536 -1.187 1.00 73.62 106 ASP A CA 1
ATOM 819 C C . ASP A 1 106 ? 14.365 0.930 -1.091 1.00 73.62 106 ASP A C 1
ATOM 821 O O . ASP A 1 106 ? 13.653 1.305 -0.160 1.00 73.62 106 ASP A O 1
ATOM 825 N N . THR A 1 107 ? 14.734 1.732 -2.086 1.00 71.19 107 THR A N 1
ATOM 826 C CA . THR A 1 107 ? 14.388 3.152 -2.159 1.00 71.19 107 THR A CA 1
ATOM 827 C C . THR A 1 107 ? 12.888 3.357 -2.376 1.00 71.19 107 THR A C 1
ATOM 829 O O . THR A 1 107 ? 12.257 4.124 -1.657 1.00 71.19 107 THR A O 1
ATOM 832 N N . ILE A 1 108 ? 12.262 2.632 -3.308 1.00 73.12 108 ILE A N 1
ATOM 833 C CA . ILE A 1 108 ? 10.809 2.741 -3.532 1.00 73.12 108 ILE A CA 1
ATOM 834 C C . ILE A 1 108 ? 10.039 2.288 -2.287 1.00 73.12 108 ILE A C 1
ATOM 836 O O . ILE A 1 108 ? 9.074 2.929 -1.874 1.00 73.12 108 ILE A O 1
ATOM 840 N N . ALA A 1 109 ? 10.478 1.204 -1.648 1.00 70.69 109 ALA A N 1
ATOM 841 C CA . ALA A 1 109 ? 9.831 0.711 -0.443 1.00 70.69 109 ALA A CA 1
ATOM 842 C C . ALA A 1 109 ? 10.053 1.626 0.779 1.00 70.69 109 ALA A C 1
ATOM 844 O O . ALA A 1 109 ? 9.192 1.655 1.660 1.00 70.69 109 ALA A O 1
ATOM 845 N N . SER A 1 110 ? 11.156 2.387 0.836 1.00 71.50 110 SER A N 1
ATOM 846 C CA . SER A 1 110 ? 11.392 3.383 1.890 1.00 71.50 110 SER A CA 1
ATOM 847 C C . SER A 1 110 ? 10.494 4.619 1.737 1.00 71.50 110 SER A C 1
ATOM 849 O O . SER A 1 110 ? 10.059 5.188 2.737 1.00 71.50 110 SER A O 1
ATOM 851 N N . PHE A 1 111 ? 10.101 4.968 0.505 1.00 70.00 111 PHE A N 1
ATOM 852 C CA . PHE A 1 111 ? 9.088 6.000 0.253 1.00 70.00 111 PHE A CA 1
ATOM 853 C C . PHE A 1 111 ? 7.672 5.613 0.709 1.00 70.00 111 PHE A C 1
ATOM 855 O O . PHE A 1 111 ? 6.822 6.486 0.850 1.00 70.00 111 PHE A O 1
ATOM 862 N N . LEU A 1 112 ? 7.400 4.329 0.958 1.00 65.88 112 LEU A N 1
ATOM 863 C CA . LEU A 1 112 ? 6.083 3.843 1.396 1.00 65.88 112 LEU A CA 1
ATOM 864 C C . LEU A 1 112 ? 5.941 3.742 2.923 1.00 65.88 112 LEU A C 1
ATOM 866 O O . LEU A 1 112 ? 4.839 3.510 3.423 1.00 65.88 112 LEU A O 1
ATOM 870 N N . VAL A 1 113 ? 7.036 3.888 3.668 1.00 67.88 113 VAL A N 1
ATOM 871 C CA . VAL A 1 113 ? 7.047 3.842 5.137 1.00 67.88 113 VAL A CA 1
ATOM 872 C C . VAL A 1 113 ? 7.265 5.233 5.727 1.00 67.88 113 VAL A C 1
ATOM 874 O O . VAL A 1 113 ? 7.666 6.168 5.030 1.00 67.88 113 VAL A O 1
ATOM 877 N N . LEU A 1 114 ? 7.019 5.367 7.033 1.00 67.62 114 LEU A N 1
ATOM 878 C CA . LEU A 1 114 ? 7.291 6.601 7.773 1.00 67.62 114 LEU A CA 1
ATOM 879 C C . LEU A 1 114 ? 8.714 7.129 7.484 1.00 67.62 114 LEU A C 1
ATOM 881 O O . LEU A 1 114 ? 9.652 6.332 7.434 1.00 67.62 114 LEU A O 1
ATOM 885 N N . PRO A 1 115 ? 8.891 8.454 7.309 1.00 62.78 115 PRO A N 1
ATOM 886 C CA . PRO A 1 115 ? 7.943 9.542 7.594 1.00 62.78 115 PRO A CA 1
ATOM 887 C C . PRO A 1 115 ? 6.889 9.798 6.502 1.00 62.78 115 PRO A C 1
ATOM 889 O O . PRO A 1 115 ? 6.029 10.660 6.684 1.00 62.78 115 PRO A O 1
ATOM 892 N N . ASN A 1 116 ? 6.924 9.065 5.388 1.00 72.56 116 ASN A N 1
ATOM 893 C CA . ASN A 1 116 ? 5.983 9.257 4.293 1.00 72.56 116 ASN A CA 1
ATOM 894 C C . ASN A 1 116 ? 4.604 8.728 4.697 1.0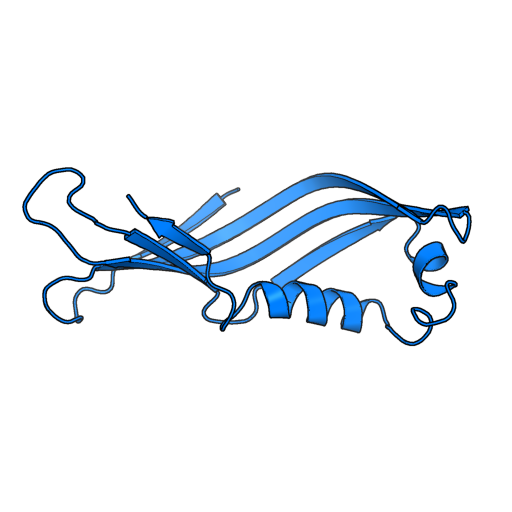0 72.56 116 ASN A C 1
ATOM 896 O O . ASN A 1 116 ? 4.408 7.533 4.923 1.00 72.56 116 ASN A O 1
ATOM 900 N N . ARG A 1 117 ? 3.647 9.646 4.817 1.00 75.44 117 ARG A N 1
ATOM 901 C CA . ARG A 1 117 ? 2.245 9.352 5.109 1.00 75.44 117 ARG A CA 1
ATOM 902 C C . ARG A 1 117 ? 1.368 10.098 4.122 1.00 75.44 117 ARG A C 1
ATOM 904 O O . ARG A 1 117 ? 1.628 11.260 3.814 1.00 75.44 117 ARG A O 1
ATOM 911 N N . LEU A 1 118 ? 0.333 9.428 3.640 1.00 80.25 118 LEU A N 1
ATOM 912 C CA . LEU A 1 118 ? -0.693 10.059 2.830 1.00 80.25 118 LEU A CA 1
ATOM 913 C C . LEU A 1 118 ? -1.767 10.590 3.777 1.00 80.25 118 LEU A C 1
ATOM 915 O O . LEU A 1 118 ? -2.499 9.798 4.366 1.00 80.25 118 LEU A O 1
ATOM 919 N N . THR A 1 119 ? -1.836 11.908 3.946 1.00 85.25 119 THR A N 1
ATOM 920 C CA . THR A 1 119 ? -2.895 12.566 4.721 1.00 85.25 119 THR A CA 1
ATOM 921 C C . THR A 1 119 ? -3.865 13.244 3.763 1.00 85.25 119 THR A C 1
ATOM 923 O O . THR A 1 119 ? -3.464 14.089 2.965 1.00 85.25 119 THR A O 1
ATOM 926 N N . VAL A 1 120 ? -5.137 12.866 3.850 1.00 87.75 120 VAL A N 1
ATOM 927 C CA . VAL A 1 120 ? -6.242 13.434 3.077 1.00 87.75 120 VAL A CA 1
ATOM 928 C C . VAL A 1 120 ? -7.191 14.126 4.061 1.00 87.75 120 VAL A C 1
ATOM 930 O O . VAL A 1 120 ? -7.810 13.423 4.863 1.00 87.75 120 VAL A O 1
ATOM 933 N N . PRO A 1 121 ? -7.284 15.469 4.063 1.00 84.50 121 PRO A N 1
ATOM 934 C CA . PRO A 1 121 ? -8.295 16.175 4.848 1.00 84.50 121 PRO A CA 1
ATOM 935 C C . PRO A 1 121 ? -9.691 15.891 4.276 1.00 84.50 121 PRO A C 1
ATOM 937 O O . PRO A 1 121 ? -9.831 15.749 3.056 1.00 84.50 121 PRO A O 1
ATOM 940 N N . LEU A 1 122 ? -10.692 15.786 5.151 1.00 79.81 122 LEU A N 1
ATOM 941 C CA . LEU A 1 122 ? -12.088 15.494 4.809 1.00 79.81 122 LEU A CA 1
ATOM 942 C C . LEU A 1 122 ? -13.023 16.630 5.224 1.00 79.81 122 LEU A C 1
ATOM 944 O O . LEU A 1 122 ? -12.758 17.267 6.267 1.00 79.81 122 LEU A O 1
#